Protein AF-A0A356T257-F1 (afdb_monomer_lite)

Foldseek 3Di:
DEQDPQQKFKWKKKFKDAAAFDFCQKDKWAQADQQKAFDPPWFKWKAFPVGDIFGWDWDDDGHRMIITGTPPDTDGGGIMMIIGIIMDHQPVQDWDDDPPDPDTDGDDDDGDGPDPTPDMDIDGDYDPPDDDDPPDPPPPDPPPDD

Structure (mmCIF, N/CA/C/O backbone):
data_AF-A0A356T257-F1
#
_entry.id   AF-A0A356T257-F1
#
loop_
_atom_site.group_PDB
_atom_site.id
_atom_site.type_symbol
_atom_site.label_atom_id
_atom_site.label_alt_id
_atom_site.label_comp_id
_atom_site.label_asym_id
_atom_site.label_entity_id
_atom_sit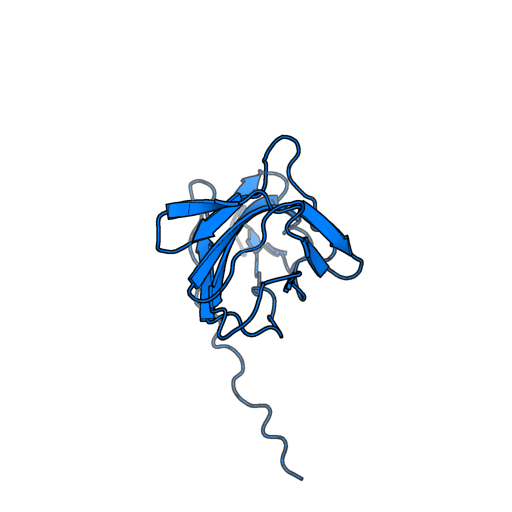e.label_seq_id
_atom_site.pdbx_PDB_ins_code
_atom_site.Cartn_x
_atom_site.Cartn_y
_atom_site.Cartn_z
_atom_site.occupancy
_atom_site.B_iso_or_equiv
_atom_site.auth_seq_id
_atom_site.auth_comp_id
_atom_site.auth_asym_id
_atom_site.auth_atom_id
_atom_site.pdbx_PDB_model_num
ATOM 1 N N . MET A 1 1 ? -0.083 4.713 8.454 1.00 54.47 1 MET A N 1
ATOM 2 C CA . MET A 1 1 ? -1.271 4.052 9.030 1.00 54.47 1 MET A CA 1
ATOM 3 C C . MET A 1 1 ? -2.165 5.078 9.690 1.00 54.47 1 MET A C 1
ATOM 5 O O . MET A 1 1 ? -1.895 5.349 10.838 1.00 54.47 1 MET A O 1
ATOM 9 N N . GLU A 1 2 ? -3.152 5.666 9.020 1.00 58.28 2 GLU A N 1
ATOM 10 C CA . GLU A 1 2 ? -4.164 6.520 9.684 1.00 58.28 2 GLU A CA 1
ATOM 11 C C . GLU A 1 2 ? -5.247 5.629 10.299 1.00 58.28 2 GLU A C 1
ATOM 13 O O . GLU A 1 2 ? -5.725 4.753 9.590 1.00 58.28 2 GLU A O 1
ATOM 18 N N . ILE A 1 3 ? -5.611 5.795 11.575 1.00 61.31 3 ILE A N 1
ATOM 19 C CA . ILE A 1 3 ? -6.720 5.030 12.177 1.00 61.31 3 ILE A CA 1
ATOM 20 C C . ILE A 1 3 ? -7.951 5.931 12.266 1.00 61.31 3 ILE A C 1
ATOM 22 O O . ILE A 1 3 ? -7.914 6.962 12.933 1.00 61.31 3 ILE A O 1
ATOM 26 N N . GLY A 1 4 ? -9.034 5.557 11.594 1.00 61.88 4 GLY A N 1
ATOM 27 C CA . GLY A 1 4 ? -10.321 6.230 11.721 1.00 61.88 4 GLY A CA 1
ATOM 28 C C . GLY A 1 4 ? -11.002 5.933 13.065 1.00 61.88 4 GLY A C 1
ATOM 29 O O . GLY A 1 4 ? -10.658 4.963 13.743 1.00 61.88 4 GLY A O 1
ATOM 30 N N . PRO A 1 5 ? -12.007 6.729 13.467 1.00 65.56 5 PRO A N 1
ATOM 31 C CA . PRO A 1 5 ? -12.803 6.468 14.674 1.00 65.56 5 PRO A CA 1
ATOM 32 C C . PRO A 1 5 ? -13.581 5.138 14.618 1.00 65.56 5 PRO A C 1
ATOM 34 O O . PRO A 1 5 ? -14.079 4.664 15.632 1.00 65.56 5 PRO A O 1
ATOM 37 N N . ASP A 1 6 ? -13.675 4.531 13.438 1.00 68.88 6 ASP A N 1
ATOM 38 C CA . ASP A 1 6 ? -14.230 3.206 13.159 1.00 68.88 6 ASP A CA 1
ATOM 39 C C . ASP A 1 6 ? -13.196 2.070 13.289 1.00 68.88 6 ASP A C 1
ATOM 41 O O . ASP A 1 6 ? -13.479 0.932 12.918 1.00 68.88 6 ASP A O 1
ATOM 45 N N . ALA A 1 7 ? -11.999 2.373 13.803 1.00 73.50 7 ALA A N 1
ATOM 46 C CA . ALA A 1 7 ? -10.856 1.467 13.872 1.00 73.50 7 ALA A CA 1
ATOM 47 C C . ALA A 1 7 ? -10.361 0.979 12.494 1.00 73.50 7 ALA A C 1
ATOM 49 O O . ALA A 1 7 ? -9.684 -0.050 12.408 1.00 73.50 7 ALA A O 1
ATOM 50 N N . MET A 1 8 ? -10.651 1.719 11.418 1.00 80.56 8 MET A N 1
ATOM 51 C CA . MET A 1 8 ? -10.102 1.451 10.092 1.00 80.56 8 MET A CA 1
ATOM 52 C C . MET A 1 8 ? -8.687 2.011 9.972 1.00 80.56 8 MET A C 1
ATOM 54 O O . MET A 1 8 ? -8.478 3.213 10.103 1.00 80.56 8 MET A O 1
ATOM 58 N N . ALA A 1 9 ? -7.714 1.158 9.675 1.00 80.38 9 ALA A N 1
ATOM 59 C CA . ALA A 1 9 ? -6.314 1.520 9.523 1.00 80.38 9 ALA A CA 1
ATOM 60 C C . ALA A 1 9 ? -5.925 1.676 8.049 1.00 80.38 9 ALA A C 1
ATOM 62 O O . ALA A 1 9 ? -5.954 0.711 7.296 1.00 80.38 9 ALA A O 1
ATOM 63 N N . ARG A 1 10 ? -5.476 2.864 7.633 1.00 84.69 10 ARG A N 1
ATOM 64 C CA . ARG A 1 10 ? -4.914 3.150 6.301 1.00 84.69 10 ARG A CA 1
ATOM 65 C C . ARG A 1 10 ? -3.397 2.993 6.293 1.00 84.69 10 ARG A C 1
ATOM 67 O O . ARG A 1 10 ? -2.673 3.954 6.563 1.00 84.69 10 ARG A O 1
ATOM 74 N N . VAL A 1 11 ? -2.899 1.805 5.987 1.00 82.56 11 VAL A N 1
ATOM 75 C CA . VAL A 1 11 ? -1.484 1.416 6.062 1.00 82.56 11 VAL A CA 1
ATOM 76 C C . VAL A 1 11 ? -0.733 1.771 4.776 1.00 82.56 11 VAL A C 1
ATOM 78 O O . VAL A 1 11 ? -1.155 1.400 3.686 1.00 82.56 11 VAL A O 1
ATOM 81 N N . THR A 1 12 ? 0.417 2.441 4.907 1.00 85.94 12 THR A N 1
ATOM 82 C CA . THR A 1 12 ? 1.399 2.576 3.820 1.00 85.94 12 THR A CA 1
ATOM 83 C C . THR A 1 12 ? 2.465 1.510 4.026 1.00 85.94 12 THR A C 1
ATOM 85 O O . THR A 1 12 ? 3.143 1.516 5.055 1.00 85.94 12 THR A O 1
ATOM 88 N N . LEU A 1 13 ? 2.614 0.606 3.062 1.00 84.69 13 LEU A N 1
ATOM 89 C CA . LEU A 1 13 ? 3.644 -0.427 3.073 1.00 84.69 13 LEU A CA 1
ATOM 90 C C . LEU A 1 13 ? 4.756 -0.047 2.101 1.00 84.69 13 LEU A C 1
ATOM 92 O O . LEU A 1 13 ? 4.467 0.302 0.957 1.00 84.69 13 LEU A O 1
ATOM 96 N N . GLN A 1 14 ? 6.012 -0.145 2.544 1.00 86.75 14 GLN A N 1
ATOM 97 C CA . GLN A 1 14 ? 7.194 -0.007 1.694 1.00 86.75 14 GLN A CA 1
ATOM 98 C C . GLN A 1 14 ? 8.116 -1.215 1.872 1.00 86.75 14 GLN A C 1
ATOM 100 O O . GLN A 1 14 ? 8.646 -1.457 2.956 1.00 86.75 14 GLN A O 1
ATOM 105 N N . ALA A 1 15 ? 8.326 -1.962 0.792 1.00 81.62 15 ALA A N 1
ATOM 106 C CA . ALA A 1 15 ? 9.206 -3.122 0.755 1.00 81.62 15 ALA A CA 1
ATOM 107 C C . ALA A 1 15 ? 10.451 -2.824 -0.086 1.00 81.62 15 ALA A C 1
ATOM 109 O O . ALA A 1 15 ? 10.337 -2.384 -1.232 1.00 81.62 15 ALA A O 1
ATOM 110 N N . SER A 1 16 ? 11.634 -3.103 0.462 1.00 84.25 16 SER A N 1
ATOM 111 C CA . SER A 1 16 ? 12.901 -3.044 -0.272 1.00 84.25 16 SER A CA 1
ATOM 112 C C . SER A 1 16 ? 13.293 -4.445 -0.733 1.00 84.25 16 SER A C 1
ATOM 114 O O . SER A 1 16 ? 13.523 -5.348 0.071 1.00 84.25 16 SER A O 1
ATOM 116 N N . VAL A 1 17 ? 13.365 -4.629 -2.049 1.00 83.38 17 VAL A N 1
ATOM 117 C CA . VAL A 1 17 ? 13.612 -5.924 -2.690 1.00 83.38 17 VAL A CA 1
ATOM 118 C C . VAL A 1 17 ? 14.974 -5.899 -3.362 1.00 83.38 17 VAL A C 1
ATOM 120 O O . VAL A 1 17 ? 15.213 -5.081 -4.254 1.00 83.38 17 VAL A O 1
ATOM 123 N N . ARG A 1 18 ? 15.861 -6.817 -2.971 1.00 84.19 18 ARG A N 1
ATOM 124 C CA . ARG A 1 18 ? 17.169 -6.991 -3.605 1.00 84.19 18 ARG A CA 1
ATOM 125 C C . ARG A 1 18 ? 17.093 -8.041 -4.712 1.00 84.19 18 ARG A C 1
ATOM 127 O O . ARG A 1 18 ? 16.812 -9.210 -4.479 1.00 84.19 18 ARG A O 1
ATOM 134 N N . ILE A 1 19 ? 17.396 -7.628 -5.938 1.00 84.81 19 ILE A N 1
ATOM 135 C CA . ILE A 1 19 ? 17.388 -8.480 -7.129 1.00 84.81 19 ILE A CA 1
ATOM 136 C C . ILE A 1 19 ? 18.827 -8.901 -7.430 1.00 84.81 19 ILE A C 1
ATOM 138 O O . ILE A 1 19 ? 19.634 -8.106 -7.915 1.00 84.81 19 ILE A O 1
ATOM 142 N N . HIS A 1 20 ? 19.168 -10.162 -7.168 1.00 80.06 20 HIS A N 1
ATOM 143 C CA . HIS A 1 20 ? 20.530 -10.671 -7.385 1.00 80.06 20 HIS A CA 1
ATOM 144 C C . HIS A 1 20 ? 20.849 -10.929 -8.869 1.00 80.06 20 HIS A C 1
ATOM 146 O O . HIS A 1 20 ? 21.992 -10.788 -9.311 1.00 80.06 20 HIS A O 1
ATOM 152 N N . GLY A 1 21 ? 19.841 -11.255 -9.677 1.00 77.62 21 GLY A N 1
ATOM 153 C CA . GLY A 1 21 ? 20.004 -11.528 -11.100 1.00 77.62 21 GLY A CA 1
ATOM 154 C C . GLY A 1 21 ? 18.667 -11.591 -11.827 1.00 77.62 21 GLY A C 1
ATOM 155 O O . GLY A 1 21 ? 17.631 -11.793 -11.208 1.00 77.62 21 GLY A O 1
ATOM 156 N N . GLY A 1 22 ? 18.705 -11.404 -13.148 1.00 83.31 22 GLY A N 1
ATOM 157 C CA . GLY A 1 22 ? 17.500 -11.414 -13.975 1.00 83.31 22 GLY A CA 1
ATOM 158 C C . GLY A 1 22 ? 16.593 -10.198 -13.769 1.00 83.31 22 GLY A C 1
ATOM 159 O O . GLY A 1 22 ? 16.999 -9.175 -13.207 1.00 83.31 22 GLY A O 1
ATOM 160 N N . TRP A 1 23 ? 15.385 -10.317 -14.308 1.00 85.25 23 TRP A N 1
ATOM 161 C CA . TRP A 1 23 ? 14.301 -9.354 -14.155 1.00 85.25 23 TRP A CA 1
ATOM 162 C C . TRP A 1 23 ? 13.401 -9.791 -13.002 1.00 85.25 23 TRP A C 1
ATOM 164 O O . TRP A 1 23 ? 13.186 -10.986 -12.813 1.00 85.25 23 TRP A O 1
ATOM 174 N N . LEU A 1 24 ? 12.854 -8.832 -12.259 1.00 86.06 24 LEU A N 1
ATOM 175 C CA . LEU A 1 24 ? 11.780 -9.107 -11.312 1.00 86.06 24 LEU A CA 1
ATOM 176 C C . LEU A 1 24 ? 10.463 -9.223 -12.089 1.00 86.06 24 LEU A C 1
ATOM 178 O O . LEU A 1 24 ? 9.831 -8.217 -12.413 1.00 86.06 24 LEU A O 1
ATOM 182 N N . GLU A 1 25 ? 10.093 -10.449 -12.452 1.00 77.19 25 GLU A N 1
ATOM 183 C CA . GLU A 1 25 ? 8.867 -10.715 -13.220 1.00 77.19 25 GLU A CA 1
ATOM 184 C C . GLU A 1 25 ? 7.607 -10.477 -12.379 1.00 77.19 25 GLU A C 1
ATOM 186 O O . GLU A 1 25 ? 6.631 -9.915 -12.872 1.00 77.19 25 GLU A O 1
ATOM 191 N N . GLY A 1 26 ? 7.677 -10.806 -11.090 1.00 81.31 26 GLY A N 1
ATOM 192 C CA . GLY A 1 26 ? 6.646 -10.520 -10.106 1.00 81.31 26 GLY A CA 1
ATOM 193 C C . GLY A 1 26 ? 7.112 -10.875 -8.697 1.00 81.31 26 GLY A C 1
ATOM 194 O O . GLY A 1 26 ? 8.161 -11.495 -8.511 1.00 81.31 26 GLY A O 1
ATOM 195 N N . LEU A 1 27 ? 6.335 -10.455 -7.708 1.00 85.88 27 LEU A N 1
ATOM 196 C CA . LEU A 1 27 ? 6.552 -10.723 -6.289 1.00 85.88 27 LEU A CA 1
ATOM 197 C C . LEU A 1 27 ? 5.197 -10.964 -5.634 1.00 85.88 27 LEU A C 1
ATOM 199 O O . LEU A 1 27 ? 4.262 -10.206 -5.871 1.00 85.88 27 LEU A O 1
ATOM 203 N N . GLU A 1 28 ? 5.105 -11.965 -4.770 1.00 86.31 28 GLU A N 1
ATOM 204 C CA . GLU A 1 28 ? 3.957 -12.119 -3.884 1.00 86.31 28 GLU A CA 1
ATOM 205 C C . GLU A 1 28 ? 4.345 -11.667 -2.475 1.00 86.31 28 GLU A C 1
ATOM 207 O O . GLU A 1 28 ? 5.362 -12.096 -1.926 1.00 86.31 28 GLU A O 1
ATOM 212 N N . LEU A 1 29 ? 3.530 -10.790 -1.895 1.00 83.06 29 LEU A N 1
ATOM 213 C CA . LEU A 1 29 ? 3.553 -10.502 -0.469 1.00 83.06 29 LEU A CA 1
ATOM 214 C C . LEU A 1 29 ? 2.454 -11.325 0.190 1.00 83.06 29 LEU A C 1
ATOM 216 O O . LEU A 1 29 ? 1.279 -11.161 -0.133 1.00 83.06 29 LEU A O 1
ATOM 220 N N . ALA A 1 30 ? 2.844 -12.203 1.105 1.00 82.75 30 ALA A N 1
ATOM 221 C CA . ALA A 1 30 ? 1.928 -13.025 1.880 1.00 82.75 30 ALA A CA 1
ATOM 222 C C . ALA A 1 30 ? 1.896 -12.595 3.349 1.00 82.75 30 ALA A C 1
ATOM 224 O O . ALA A 1 30 ? 2.781 -11.878 3.820 1.00 82.75 30 ALA A O 1
ATOM 225 N N . GLY A 1 31 ? 0.861 -13.054 4.053 1.00 76.31 31 GLY A N 1
ATOM 226 C CA . GLY A 1 31 ? 0.678 -12.823 5.482 1.00 76.31 31 GLY A CA 1
ATOM 227 C C . GLY A 1 31 ? 0.047 -11.479 5.824 1.00 76.31 31 GLY A C 1
ATOM 228 O O . GLY A 1 31 ? -0.049 -11.177 7.008 1.00 76.31 31 GLY A O 1
ATOM 229 N N . LEU A 1 32 ? -0.354 -10.675 4.827 1.00 83.00 32 LEU A N 1
ATOM 230 C CA . LEU A 1 32 ? -1.099 -9.442 5.064 1.00 83.00 32 LEU A CA 1
ATOM 231 C C . LEU A 1 32 ? -2.485 -9.754 5.640 1.00 83.00 32 LEU A C 1
ATOM 233 O O . LEU A 1 32 ? -2.886 -10.900 5.829 1.00 83.00 32 LEU A O 1
ATOM 237 N N . ASP A 1 33 ? -3.220 -8.698 5.926 1.00 84.44 33 ASP A N 1
ATOM 238 C CA . ASP A 1 33 ? -4.521 -8.766 6.560 1.00 84.44 33 ASP A CA 1
ATOM 239 C C . ASP A 1 33 ? -5.578 -9.397 5.637 1.00 84.44 33 ASP A C 1
ATOM 241 O O . ASP A 1 33 ? -5.701 -9.018 4.476 1.00 84.44 33 ASP A O 1
ATOM 245 N N . GLU A 1 34 ? -6.347 -10.382 6.112 1.00 86.25 34 GLU A N 1
ATOM 246 C CA . GLU A 1 34 ? -7.336 -11.064 5.252 1.00 86.25 34 GLU A CA 1
ATOM 247 C C . GLU A 1 34 ? -8.430 -10.122 4.738 1.00 86.25 34 GLU A C 1
ATOM 249 O O . GLU A 1 34 ? -8.959 -10.315 3.646 1.00 86.25 34 GLU A O 1
ATOM 254 N N . ASP A 1 35 ? -8.737 -9.090 5.519 1.00 87.56 35 ASP A N 1
ATOM 255 C CA . ASP A 1 35 ? -9.706 -8.044 5.218 1.00 87.56 35 ASP A CA 1
ATOM 256 C C . ASP A 1 35 ? -9.086 -6.835 4.500 1.00 87.56 35 ASP A C 1
ATOM 258 O O . ASP A 1 35 ? -9.729 -5.789 4.390 1.00 87.56 35 ASP A O 1
ATOM 262 N N . LEU A 1 36 ? -7.840 -6.948 4.023 1.00 89.81 36 LEU A N 1
ATOM 263 C CA . LEU A 1 36 ? -7.166 -5.838 3.364 1.00 89.81 36 LEU A CA 1
ATOM 264 C C . LEU A 1 36 ? -7.909 -5.401 2.093 1.00 89.81 36 LEU A C 1
ATOM 266 O O . LEU A 1 36 ? -8.313 -6.216 1.260 1.00 89.81 36 LEU A O 1
ATOM 270 N N . ALA A 1 37 ? -8.012 -4.090 1.902 1.00 92.06 37 ALA A N 1
ATOM 271 C CA . ALA A 1 37 ? -8.566 -3.469 0.706 1.00 92.06 37 ALA A CA 1
ATOM 272 C C . ALA A 1 37 ? -7.608 -2.402 0.164 1.00 92.06 37 ALA A C 1
ATOM 274 O O . ALA A 1 37 ? -7.049 -1.614 0.921 1.00 92.06 37 ALA A O 1
ATOM 275 N N . LEU A 1 38 ? -7.402 -2.349 -1.154 1.00 92.81 38 LEU A N 1
ATOM 276 C CA . LEU A 1 38 ? -6.587 -1.290 -1.760 1.00 92.81 38 LEU A CA 1
ATOM 277 C C . LEU A 1 38 ? -7.340 0.043 -1.719 1.00 92.81 38 LEU A C 1
ATOM 279 O O . LEU A 1 38 ? -8.533 0.091 -2.009 1.00 92.81 38 LEU A O 1
ATOM 283 N N . VAL A 1 39 ? -6.632 1.130 -1.404 1.00 90.50 39 VAL A N 1
ATOM 284 C CA . VAL A 1 39 ? -7.239 2.467 -1.380 1.00 90.50 39 VAL A CA 1
ATOM 285 C C . VAL A 1 39 ? -7.474 2.956 -2.807 1.00 90.50 39 VAL A C 1
ATOM 287 O O . VAL A 1 39 ? -6.529 3.109 -3.585 1.00 90.50 39 VAL A O 1
ATOM 290 N N . GLU A 1 40 ? -8.730 3.243 -3.148 1.00 89.56 40 GLU A N 1
ATOM 291 C CA . GLU A 1 40 ? -9.087 3.768 -4.466 1.00 89.56 40 GLU A CA 1
ATOM 292 C C . GLU A 1 40 ? -8.384 5.103 -4.762 1.00 89.56 40 GLU A C 1
ATOM 294 O O . GLU A 1 40 ? -8.233 5.971 -3.902 1.00 89.56 40 GLU A O 1
ATOM 299 N N . GLY A 1 41 ? -7.930 5.269 -6.007 1.00 91.00 41 GLY A N 1
ATOM 300 C CA . GLY A 1 41 ? -7.241 6.481 -6.461 1.00 91.00 41 GLY A CA 1
ATOM 301 C C . GLY A 1 41 ? -5.785 6.624 -6.000 1.00 91.00 41 GLY A C 1
ATOM 302 O O . GLY A 1 41 ? -5.115 7.562 -6.430 1.00 91.00 41 GLY A O 1
ATOM 303 N N . VAL A 1 42 ? -5.263 5.705 -5.178 1.00 92.00 42 VAL A N 1
ATOM 304 C CA . VAL A 1 42 ? -3.851 5.692 -4.774 1.00 92.00 42 VAL A CA 1
ATOM 305 C C . VAL A 1 42 ? -3.093 4.651 -5.591 1.00 92.00 42 VAL A C 1
ATOM 307 O O . VAL A 1 42 ? -3.224 3.448 -5.374 1.00 92.00 42 VAL A O 1
ATOM 310 N N . GLU A 1 43 ? -2.278 5.113 -6.540 1.00 94.12 43 GLU A N 1
ATOM 311 C CA . GLU A 1 43 ? -1.472 4.208 -7.360 1.00 94.12 43 GLU A CA 1
ATOM 312 C C . GLU A 1 43 ? -0.292 3.6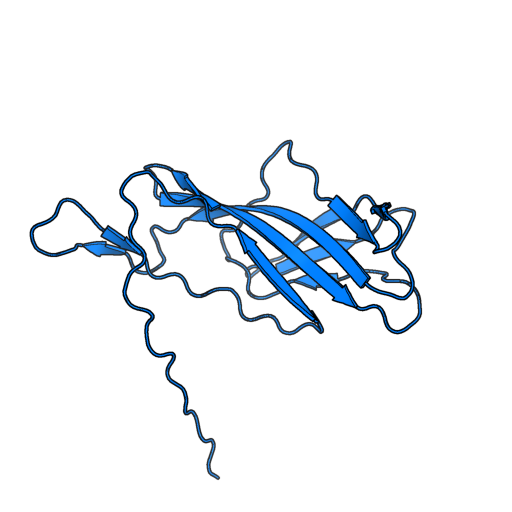22 -6.563 1.00 94.12 43 GLU A C 1
ATOM 314 O O . GLU A 1 43 ? 0.406 4.354 -5.849 1.00 94.12 43 GLU A O 1
ATOM 319 N N . PRO A 1 44 ? -0.018 2.314 -6.701 1.00 94.94 44 PRO A N 1
ATOM 320 C CA . PRO A 1 44 ? 1.206 1.724 -6.183 1.00 94.94 44 PRO A CA 1
ATOM 321 C C . PRO A 1 44 ? 2.407 2.232 -6.992 1.00 94.94 44 PRO A C 1
ATOM 323 O O . PRO A 1 44 ? 2.300 2.581 -8.171 1.00 94.94 44 PRO A O 1
ATOM 326 N N . TRP A 1 45 ? 3.583 2.245 -6.379 1.00 94.56 45 TRP A N 1
ATOM 327 C CA . TRP A 1 45 ? 4.789 2.788 -6.993 1.00 94.56 45 TRP A CA 1
ATOM 328 C C . TRP A 1 45 ? 5.995 1.899 -6.736 1.00 94.56 45 TRP A C 1
ATOM 330 O O . TRP A 1 45 ? 6.032 1.116 -5.790 1.00 94.56 45 TRP A O 1
ATOM 340 N N . ALA A 1 46 ? 7.005 2.030 -7.591 1.00 93.44 46 ALA A N 1
ATOM 341 C CA . ALA A 1 46 ? 8.307 1.439 -7.341 1.00 93.44 46 ALA A CA 1
ATOM 342 C C . ALA A 1 46 ? 9.432 2.307 -7.910 1.00 93.44 46 ALA A C 1
ATOM 344 O O . ALA A 1 46 ? 9.258 2.982 -8.930 1.00 93.44 46 ALA A O 1
ATOM 345 N N . MET A 1 47 ? 10.584 2.295 -7.245 1.00 95.31 47 MET A N 1
ATOM 346 C CA . MET A 1 47 ? 11.759 3.072 -7.626 1.00 95.31 47 MET A CA 1
ATOM 347 C C . MET A 1 47 ? 13.037 2.300 -7.302 1.00 95.31 47 MET A C 1
ATOM 349 O O . MET A 1 47 ? 13.147 1.731 -6.219 1.00 95.31 47 MET A O 1
ATOM 353 N N . ASP A 1 48 ? 13.984 2.256 -8.238 1.00 93.06 48 ASP A N 1
ATOM 354 C CA . ASP A 1 48 ? 15.307 1.679 -7.974 1.00 93.06 48 ASP A CA 1
ATOM 355 C C . ASP A 1 48 ? 16.278 2.703 -7.370 1.00 93.06 48 ASP A C 1
ATOM 357 O O . ASP A 1 48 ? 16.011 3.905 -7.340 1.00 93.06 48 ASP A O 1
ATOM 361 N N . GLU A 1 49 ? 17.428 2.223 -6.896 1.00 90.50 49 GLU A N 1
ATOM 362 C CA . GLU A 1 49 ? 18.499 3.055 -6.322 1.00 90.50 49 GLU A CA 1
ATOM 363 C C . GLU A 1 49 ? 19.041 4.117 -7.298 1.00 90.50 49 GLU A C 1
ATOM 365 O O . GLU A 1 49 ? 19.600 5.125 -6.871 1.00 90.50 49 GLU A O 1
ATOM 370 N N . GLY A 1 50 ? 18.858 3.919 -8.609 1.00 93.00 50 GLY A N 1
ATOM 371 C CA . GLY A 1 50 ? 19.209 4.888 -9.649 1.00 93.00 50 GLY A CA 1
ATOM 372 C C . GLY A 1 50 ? 18.140 5.960 -9.888 1.00 93.00 50 GLY A C 1
ATOM 373 O O . GLY A 1 50 ? 18.330 6.829 -10.739 1.00 93.00 50 GLY A O 1
ATOM 374 N N . GLY A 1 51 ? 17.015 5.904 -9.170 1.00 94.81 51 GLY A N 1
ATOM 375 C CA . GLY A 1 51 ? 15.887 6.823 -9.304 1.00 94.81 51 GLY A CA 1
ATOM 376 C C . GLY A 1 51 ? 14.940 6.495 -10.461 1.00 94.81 51 GLY A C 1
ATOM 377 O O . GLY A 1 51 ? 14.024 7.275 -10.742 1.00 94.81 51 GLY A O 1
ATOM 378 N N . ALA A 1 52 ? 15.116 5.362 -11.149 1.00 94.81 52 ALA A N 1
ATOM 379 C CA . ALA A 1 52 ? 14.197 4.976 -12.208 1.00 94.81 52 ALA A CA 1
ATOM 380 C C . ALA A 1 52 ? 12.867 4.524 -11.597 1.00 94.81 52 ALA A C 1
ATOM 382 O O . ALA A 1 52 ? 12.832 3.705 -10.680 1.00 94.81 52 ALA A O 1
ATOM 383 N N . ARG A 1 53 ? 11.762 5.047 -12.131 1.00 95.88 53 ARG A N 1
ATOM 384 C CA . ARG A 1 53 ? 10.408 4.749 -11.652 1.00 95.88 53 ARG A CA 1
ATOM 385 C C . ARG A 1 53 ? 9.773 3.606 -12.436 1.00 95.88 53 ARG A C 1
ATOM 387 O O . ARG A 1 53 ? 9.984 3.470 -13.644 1.00 95.88 53 ARG A O 1
ATOM 394 N N . TYR A 1 54 ? 8.948 2.834 -11.744 1.00 94.31 54 TYR A N 1
ATOM 395 C CA . TYR A 1 54 ? 8.179 1.716 -12.276 1.00 94.31 54 TYR A CA 1
ATOM 396 C C . TYR A 1 54 ? 6.717 1.842 -11.834 1.00 94.31 54 TYR A C 1
ATOM 398 O O . TYR A 1 54 ? 6.420 2.452 -10.806 1.00 94.31 54 TYR A O 1
ATOM 406 N N . ARG A 1 55 ? 5.807 1.268 -12.625 1.00 94.44 55 ARG A N 1
ATOM 407 C CA . ARG A 1 55 ? 4.364 1.244 -12.348 1.00 94.44 55 ARG A CA 1
ATOM 408 C C . ARG A 1 55 ? 3.932 -0.190 -12.051 1.00 94.44 55 ARG A C 1
ATOM 410 O O . ARG A 1 55 ? 3.579 -0.906 -12.990 1.00 94.44 55 ARG A O 1
ATOM 417 N N . PRO A 1 56 ? 4.038 -0.641 -10.792 1.00 94.94 56 PRO A N 1
ATOM 418 C CA . PRO A 1 56 ? 3.566 -1.963 -10.424 1.00 94.94 56 PRO A CA 1
ATOM 419 C C . PRO A 1 56 ? 2.042 -2.055 -10.567 1.00 94.94 56 PRO A C 1
ATOM 421 O O . PRO A 1 56 ? 1.322 -1.060 -10.493 1.00 94.94 56 PRO A O 1
ATOM 424 N N . ARG A 1 57 ? 1.546 -3.272 -10.755 1.00 95.12 57 ARG A N 1
ATOM 425 C CA . ARG A 1 57 ? 0.134 -3.624 -10.659 1.00 95.12 57 ARG A CA 1
ATOM 426 C C . ARG A 1 57 ? -0.039 -4.544 -9.465 1.00 95.12 57 ARG A C 1
ATOM 428 O O . ARG A 1 57 ? 0.694 -5.518 -9.343 1.00 95.12 57 ARG A O 1
ATOM 435 N N . LEU A 1 58 ? -1.022 -4.237 -8.627 1.00 95.19 58 LEU A N 1
ATOM 436 C CA . LEU A 1 58 ? -1.393 -5.077 -7.497 1.00 95.19 58 LEU A CA 1
ATOM 437 C C . LEU A 1 58 ? -2.628 -5.897 -7.840 1.00 95.19 58 LEU A C 1
ATOM 439 O O . LEU A 1 58 ? -3.588 -5.370 -8.402 1.00 95.19 58 LEU A O 1
ATOM 443 N N . THR A 1 59 ? -2.605 -7.170 -7.467 1.00 94.94 59 THR A N 1
ATOM 444 C CA . THR A 1 59 ? -3.772 -8.050 -7.507 1.00 94.94 59 THR A CA 1
ATOM 445 C C . THR A 1 59 ? -3.949 -8.682 -6.136 1.00 94.94 59 THR A C 1
ATOM 447 O O . THR A 1 59 ? -3.045 -9.364 -5.650 1.00 94.94 59 THR A O 1
ATOM 450 N N . LEU A 1 60 ? -5.113 -8.466 -5.523 1.00 93.69 60 LEU A N 1
ATOM 451 C CA . LEU A 1 60 ? -5.468 -9.117 -4.266 1.00 93.69 60 LEU A CA 1
ATOM 452 C C . LEU A 1 60 ? -5.738 -10.603 -4.496 1.00 93.69 60 LEU A C 1
ATOM 454 O O . LEU A 1 60 ? -6.322 -10.999 -5.508 1.00 93.69 60 LEU A O 1
ATOM 458 N N . ARG A 1 61 ? -5.288 -11.420 -3.552 1.00 91.44 61 ARG A N 1
ATOM 459 C CA . ARG A 1 61 ? -5.466 -12.868 -3.506 1.00 91.44 61 ARG A CA 1
ATOM 460 C C . ARG A 1 61 ? -5.994 -13.243 -2.122 1.00 91.44 61 ARG A C 1
ATOM 462 O O . ARG A 1 61 ? -5.747 -12.535 -1.148 1.00 91.44 61 ARG A O 1
ATOM 469 N N . ASP A 1 62 ? -6.695 -14.369 -2.045 1.00 88.00 62 ASP A N 1
ATOM 470 C CA . ASP A 1 62 ? -7.308 -14.844 -0.800 1.00 88.00 62 ASP A CA 1
ATOM 471 C C . ASP A 1 62 ? -6.282 -15.001 0.331 1.00 88.00 62 ASP A C 1
ATOM 473 O O . ASP A 1 62 ? -5.124 -15.331 0.076 1.00 88.00 62 ASP A O 1
ATOM 477 N N . GLY A 1 63 ? -6.704 -14.831 1.586 1.00 84.88 63 GLY A N 1
ATOM 478 C CA . GLY A 1 63 ? -5.838 -15.035 2.755 1.00 84.88 63 GLY A CA 1
ATOM 479 C C . GLY A 1 63 ? -4.720 -13.996 2.880 1.00 84.88 63 GLY A C 1
ATOM 480 O O . GLY A 1 63 ? -3.580 -14.360 3.168 1.00 84.88 63 GLY A O 1
ATOM 481 N N . GLY A 1 64 ? -5.019 -12.727 2.577 1.00 85.81 64 GLY A N 1
ATOM 482 C CA . GLY A 1 64 ? -4.084 -11.623 2.801 1.00 85.81 64 GLY A CA 1
ATOM 483 C C . GLY A 1 64 ? -2.836 -11.686 1.920 1.00 85.81 64 GLY A C 1
ATOM 484 O O . GLY A 1 64 ? -1.721 -11.399 2.362 1.00 85.81 64 GLY A O 1
ATOM 485 N N . ARG A 1 65 ? -2.997 -12.115 0.665 1.00 87.81 65 ARG A N 1
ATOM 486 C CA . ARG A 1 65 ? -1.902 -12.173 -0.307 1.00 87.81 65 ARG A CA 1
ATOM 487 C C . ARG A 1 65 ? -2.057 -11.070 -1.350 1.00 87.81 65 ARG A C 1
ATOM 489 O O . ARG A 1 65 ? -3.151 -10.801 -1.841 1.00 87.81 65 ARG A O 1
ATOM 496 N N . VAL A 1 66 ? -0.949 -10.436 -1.716 1.00 90.56 66 VAL A N 1
ATOM 497 C CA . VAL A 1 66 ? -0.892 -9.396 -2.748 1.00 90.56 66 VAL A CA 1
ATOM 498 C C . VAL A 1 66 ? 0.151 -9.792 -3.779 1.00 90.56 66 VAL A C 1
ATOM 500 O O . VAL A 1 66 ? 1.344 -9.831 -3.487 1.00 90.56 66 VAL A O 1
ATOM 503 N N . GLN A 1 67 ? -0.308 -10.053 -5.000 1.00 91.94 67 GLN A N 1
ATOM 504 C CA . GLN A 1 67 ? 0.562 -10.247 -6.153 1.00 91.94 67 GLN A CA 1
ATOM 505 C C . GLN A 1 67 ? 0.946 -8.884 -6.731 1.00 91.94 67 GLN A C 1
ATOM 507 O O . GLN A 1 67 ? 0.078 -8.045 -6.983 1.00 91.94 67 GLN A O 1
ATOM 512 N N . ILE A 1 68 ? 2.239 -8.687 -6.964 1.00 92.31 68 ILE A N 1
ATOM 513 C CA . ILE A 1 68 ? 2.836 -7.479 -7.524 1.00 92.31 68 ILE A CA 1
ATOM 514 C C . ILE A 1 68 ? 3.488 -7.837 -8.852 1.00 92.31 68 ILE A C 1
ATOM 516 O O . ILE A 1 68 ? 4.470 -8.576 -8.890 1.00 92.31 68 ILE A O 1
ATOM 520 N N . ASP A 1 69 ? 2.975 -7.259 -9.931 1.00 92.88 69 ASP A N 1
ATOM 521 C CA . ASP A 1 69 ? 3.491 -7.459 -11.283 1.00 92.88 69 ASP A CA 1
ATOM 522 C C . ASP A 1 69 ? 3.978 -6.133 -11.875 1.00 92.88 69 ASP A C 1
ATOM 524 O O . ASP A 1 69 ? 3.505 -5.059 -11.503 1.00 92.88 69 ASP A O 1
ATOM 528 N N . PHE A 1 70 ? 4.891 -6.183 -12.844 1.00 92.31 70 PHE A N 1
ATOM 529 C CA . PHE A 1 70 ? 5.445 -4.991 -13.497 1.00 92.31 70 PHE A CA 1
ATOM 530 C C . PHE A 1 70 ? 5.098 -4.962 -14.991 1.00 92.31 70 PHE A C 1
ATOM 532 O O . PHE A 1 70 ? 5.924 -5.333 -15.830 1.00 92.31 70 PHE A O 1
ATOM 539 N N . PRO A 1 71 ? 3.880 -4.529 -15.372 1.00 88.31 71 PRO A N 1
ATOM 540 C CA . PRO A 1 71 ? 3.493 -4.483 -16.775 1.00 88.31 71 PRO A CA 1
ATOM 541 C C . PRO A 1 71 ? 4.393 -3.514 -17.558 1.00 88.31 71 PRO A C 1
ATOM 543 O O . PRO A 1 71 ? 4.471 -2.320 -17.272 1.00 88.31 71 PRO A O 1
ATOM 546 N N . GLY A 1 72 ? 5.069 -4.033 -18.582 1.00 87.56 72 GLY A N 1
ATOM 547 C CA . GLY A 1 72 ? 5.904 -3.260 -19.501 1.00 87.56 72 GLY A CA 1
ATOM 548 C C . GLY A 1 72 ? 7.386 -3.257 -19.135 1.00 87.56 72 GLY A C 1
ATOM 549 O O . GLY A 1 72 ? 8.190 -3.809 -19.883 1.00 87.56 72 GLY A O 1
ATOM 550 N N . ARG A 1 73 ? 7.763 -2.631 -18.012 1.00 90.56 73 ARG A N 1
ATOM 551 C CA . ARG A 1 73 ? 9.167 -2.550 -17.570 1.00 90.56 73 ARG A CA 1
ATOM 552 C C . ARG A 1 73 ? 9.313 -3.096 -16.157 1.00 90.56 73 ARG A C 1
ATOM 554 O O . ARG A 1 73 ? 8.831 -2.477 -15.214 1.00 90.56 73 ARG A O 1
ATOM 561 N N . SER A 1 74 ? 10.061 -4.184 -16.029 1.00 90.25 74 SER A N 1
ATOM 562 C CA . SER A 1 74 ? 10.444 -4.756 -14.740 1.00 90.25 74 SER A CA 1
ATOM 563 C C . SER A 1 74 ? 11.756 -4.167 -14.219 1.00 90.25 74 SER A C 1
ATOM 565 O O . SER A 1 74 ? 12.658 -3.873 -15.014 1.00 90.25 74 SER A O 1
ATOM 567 N N . PRO A 1 75 ? 11.911 -4.035 -12.893 1.00 89.81 75 PRO A N 1
ATOM 568 C CA . PRO A 1 75 ? 13.210 -3.831 -12.271 1.00 89.81 75 PRO A CA 1
ATOM 569 C C . PRO A 1 75 ? 14.170 -4.980 -12.610 1.00 89.81 75 PRO A C 1
ATOM 571 O O . PRO A 1 75 ? 13.763 -6.134 -12.770 1.00 89.81 75 PRO A O 1
ATOM 574 N N . ARG A 1 76 ? 15.463 -4.674 -12.716 1.00 89.19 76 ARG A N 1
ATOM 575 C CA . ARG A 1 76 ? 16.527 -5.644 -13.006 1.00 89.19 76 ARG A CA 1
ATOM 576 C C . ARG A 1 76 ? 17.734 -5.307 -12.159 1.00 89.19 76 ARG A C 1
ATOM 578 O O . ARG A 1 76 ? 18.207 -4.191 -12.289 1.00 89.19 76 ARG A O 1
ATOM 585 N N . ARG A 1 77 ? 18.273 -6.299 -11.442 1.00 84.81 77 ARG A N 1
ATOM 586 C CA . ARG A 1 77 ? 19.523 -6.259 -10.654 1.00 84.81 77 ARG A CA 1
ATOM 587 C C . ARG A 1 77 ? 19.695 -5.025 -9.740 1.00 84.81 77 ARG A C 1
ATOM 589 O O . ARG A 1 77 ? 19.808 -3.905 -10.211 1.00 84.81 77 ARG A O 1
ATOM 596 N N . GLY A 1 78 ? 19.902 -5.254 -8.448 1.00 88.19 78 GLY A N 1
ATOM 597 C CA . GLY A 1 78 ? 20.057 -4.190 -7.444 1.00 88.19 78 GLY A CA 1
ATOM 598 C C . GLY A 1 78 ? 18.811 -4.058 -6.577 1.00 88.19 78 GLY A C 1
ATOM 599 O O . GLY A 1 78 ? 17.987 -4.974 -6.564 1.00 88.19 78 GLY A O 1
ATOM 600 N N . THR A 1 79 ? 18.680 -2.957 -5.840 1.00 88.81 79 THR A N 1
ATOM 601 C CA . THR A 1 79 ? 17.543 -2.767 -4.929 1.00 88.81 79 THR A CA 1
ATOM 602 C C . THR A 1 79 ? 16.439 -1.941 -5.584 1.00 88.81 79 THR A C 1
ATOM 604 O O . THR A 1 79 ? 16.697 -0.904 -6.199 1.00 88.81 79 THR A O 1
ATOM 607 N N . VAL A 1 80 ? 15.194 -2.389 -5.428 1.00 89.50 80 VAL A N 1
ATOM 608 C CA . VAL A 1 80 ? 13.991 -1.620 -5.759 1.00 89.50 80 VAL A CA 1
ATOM 609 C C . VAL A 1 80 ? 13.128 -1.470 -4.511 1.00 89.50 80 VAL A C 1
ATOM 611 O O . VAL A 1 80 ? 12.859 -2.449 -3.819 1.00 89.50 80 VAL A O 1
ATOM 614 N N . THR A 1 81 ? 12.687 -0.249 -4.222 1.00 91.00 81 THR A N 1
ATOM 615 C CA . THR A 1 81 ? 11.668 0.010 -3.202 1.00 91.00 81 THR A CA 1
ATOM 616 C C . THR A 1 81 ? 10.305 0.025 -3.872 1.00 91.00 81 THR A C 1
ATOM 618 O O . THR A 1 81 ? 10.104 0.755 -4.841 1.00 91.00 81 THR A O 1
ATOM 621 N N . ILE A 1 82 ? 9.379 -0.780 -3.362 1.00 90.44 82 ILE A N 1
ATOM 622 C CA . ILE A 1 82 ? 7.998 -0.902 -3.831 1.00 90.44 82 ILE A CA 1
ATOM 623 C C . ILE A 1 82 ? 7.088 -0.400 -2.716 1.00 90.44 82 ILE A C 1
ATOM 625 O O . ILE A 1 82 ? 7.245 -0.822 -1.571 1.00 90.44 82 ILE A O 1
ATOM 629 N N . GLY A 1 83 ? 6.138 0.477 -3.033 1.00 90.75 83 GLY A N 1
ATOM 630 C CA . GLY A 1 83 ? 5.211 1.030 -2.055 1.00 90.75 83 GLY A CA 1
ATOM 631 C C . GLY A 1 83 ? 3.760 1.027 -2.517 1.00 90.75 83 GLY A C 1
ATOM 632 O O . GLY A 1 83 ? 3.468 1.242 -3.694 1.00 90.75 83 GLY A O 1
ATOM 633 N N . PHE A 1 84 ? 2.843 0.798 -1.580 1.00 92.19 84 PHE A N 1
ATOM 634 C CA . PHE A 1 84 ? 1.401 0.912 -1.806 1.00 92.19 84 PHE A CA 1
ATOM 635 C C . PHE A 1 84 ? 0.644 1.200 -0.512 1.00 92.19 84 PHE A C 1
ATOM 637 O O . PHE A 1 84 ? 1.205 1.124 0.583 1.00 92.19 84 PHE A O 1
ATOM 644 N N . VAL A 1 85 ? -0.635 1.553 -0.650 1.00 91.19 85 VAL A N 1
ATOM 645 C CA . VAL A 1 85 ? -1.512 1.873 0.476 1.00 91.19 85 VAL A CA 1
ATOM 646 C C . VAL A 1 85 ? -2.724 0.952 0.466 1.00 91.19 85 VAL A C 1
ATOM 648 O O . VAL A 1 85 ? -3.369 0.781 -0.570 1.00 91.19 85 VAL A O 1
ATOM 651 N N . TYR A 1 86 ? -3.040 0.386 1.625 1.00 89.50 86 TYR A N 1
ATOM 652 C CA . TYR A 1 86 ? -4.236 -0.422 1.837 1.00 89.50 86 TYR A CA 1
ATOM 653 C C . TYR A 1 86 ? -4.960 -0.010 3.122 1.00 89.50 86 TYR A C 1
ATOM 655 O O . TYR A 1 86 ? -4.435 0.756 3.932 1.00 89.50 86 TYR A O 1
ATOM 663 N N . GLN A 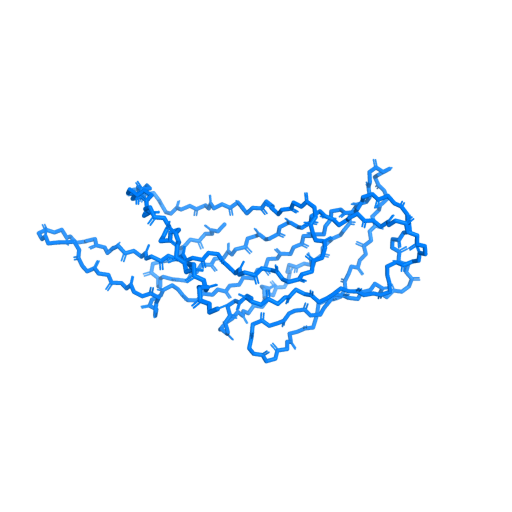1 87 ? -6.182 -0.497 3.281 1.00 89.44 87 GLN A N 1
ATOM 664 C CA . GLN A 1 87 ? -7.024 -0.346 4.457 1.00 89.44 87 GLN A CA 1
ATOM 665 C C . GLN A 1 87 ? -7.324 -1.712 5.076 1.00 89.44 87 GLN A C 1
ATOM 667 O O . GLN A 1 87 ? -7.465 -2.686 4.344 1.00 89.44 87 GLN A O 1
ATOM 672 N N . THR A 1 88 ? -7.398 -1.782 6.404 1.00 86.50 88 THR A N 1
ATOM 673 C CA . THR A 1 88 ? -7.763 -2.985 7.176 1.00 86.50 88 THR A CA 1
ATOM 674 C C . THR A 1 88 ? -8.461 -2.581 8.476 1.00 86.50 88 THR A C 1
ATOM 676 O O . THR A 1 88 ? -8.171 -1.522 9.038 1.00 86.50 88 THR A O 1
ATOM 679 N N . SER A 1 89 ? -9.381 -3.408 8.968 1.00 84.69 89 SER A N 1
ATOM 680 C CA . SER A 1 89 ? -10.051 -3.216 10.250 1.00 84.69 89 SER A CA 1
ATOM 681 C C . SER A 1 89 ? -9.186 -3.725 11.401 1.00 84.69 89 SER A C 1
ATOM 683 O O . SER A 1 89 ? -8.780 -4.890 11.466 1.00 84.69 89 SER A O 1
ATOM 685 N N . LEU A 1 90 ? -8.956 -2.854 12.381 1.00 77.88 90 LEU A N 1
ATOM 686 C CA . LEU A 1 90 ? -8.319 -3.231 13.639 1.00 77.88 90 LEU A CA 1
ATOM 687 C C . LEU A 1 90 ? -9.313 -3.753 14.682 1.00 77.88 90 LEU A C 1
ATOM 689 O O . LEU A 1 90 ? -8.901 -4.384 15.654 1.00 77.88 90 LEU A O 1
ATOM 693 N N . ALA A 1 91 ? -10.615 -3.514 14.489 1.00 70.69 91 ALA A N 1
ATOM 694 C CA . ALA A 1 91 ? -11.655 -3.824 15.473 1.00 70.69 91 ALA A CA 1
ATOM 695 C C . ALA A 1 91 ? -11.728 -5.318 15.833 1.00 70.69 91 ALA A C 1
ATOM 697 O O . ALA A 1 91 ? -12.170 -5.681 16.919 1.00 70.69 91 ALA A O 1
ATOM 698 N N . HIS A 1 92 ? -11.289 -6.197 14.931 1.00 66.81 92 HIS A N 1
ATOM 699 C CA . HIS A 1 92 ? -11.379 -7.648 15.105 1.00 66.81 92 HIS A CA 1
ATOM 700 C C . HIS A 1 92 ? -10.103 -8.284 15.680 1.00 66.81 92 HIS A C 1
ATOM 702 O O . HIS A 1 92 ? -10.063 -9.496 15.870 1.00 66.81 92 HIS A O 1
ATOM 708 N N . ARG A 1 93 ? -9.057 -7.494 15.964 1.00 64.94 93 ARG A N 1
ATOM 709 C CA . ARG A 1 93 ? -7.688 -7.997 16.209 1.00 64.94 93 ARG A CA 1
ATOM 710 C C . ARG A 1 93 ? -7.295 -8.135 17.679 1.00 64.94 93 ARG A C 1
ATOM 712 O O . ARG A 1 93 ? -6.123 -8.281 17.998 1.00 64.94 93 ARG A O 1
ATOM 719 N N . GLY A 1 94 ? -8.282 -8.124 18.569 1.00 57.62 94 GLY A N 1
ATOM 720 C CA . GLY A 1 94 ? -8.059 -8.057 20.010 1.00 57.62 94 GLY A CA 1
ATOM 721 C C . GLY A 1 94 ? -8.126 -6.610 20.466 1.00 57.62 94 GLY A C 1
ATOM 722 O O . GLY A 1 94 ? -7.109 -5.937 20.627 1.00 57.62 94 GLY A O 1
ATOM 723 N N . THR A 1 95 ? -9.360 -6.136 20.620 1.00 61.75 95 THR A N 1
ATOM 724 C CA . THR A 1 95 ? -9.673 -4.891 21.312 1.00 61.75 95 THR A CA 1
ATOM 725 C C . THR A 1 95 ? -9.951 -5.223 22.769 1.00 61.75 95 THR A C 1
ATOM 727 O O . THR A 1 95 ? -10.966 -5.852 23.073 1.00 61.75 95 THR A O 1
ATOM 730 N N . GLU A 1 96 ? -9.071 -4.807 23.668 1.00 67.12 96 GLU A N 1
ATOM 731 C CA . GLU A 1 96 ? -9.322 -4.899 25.105 1.00 67.12 96 GLU A CA 1
ATOM 732 C C . GLU A 1 96 ? -9.683 -3.509 25.635 1.00 67.12 96 GLU A C 1
ATOM 734 O O . GLU A 1 96 ? -8.935 -2.556 25.389 1.00 67.12 96 GLU A O 1
ATOM 739 N N . PRO A 1 97 ? -10.817 -3.345 26.337 1.00 65.81 97 PRO A N 1
ATOM 740 C CA . PRO A 1 97 ? -11.089 -2.098 27.034 1.00 65.81 97 PRO A CA 1
ATOM 741 C C . PRO A 1 97 ? -10.029 -1.894 28.121 1.00 65.81 97 PRO A C 1
ATOM 743 O O . PRO A 1 97 ? -9.692 -2.824 28.854 1.00 65.81 97 PRO A O 1
ATOM 746 N N . LEU A 1 98 ? -9.503 -0.677 28.236 1.00 69.69 98 LEU A N 1
ATOM 747 C CA . LEU A 1 98 ? -8.649 -0.317 29.364 1.00 69.69 98 LEU A CA 1
ATOM 748 C C . LEU A 1 98 ? -9.551 -0.011 30.565 1.00 69.69 98 LEU A C 1
ATOM 750 O O . LEU A 1 98 ? -10.413 0.864 30.491 1.00 69.69 98 LEU A O 1
ATOM 754 N N . GLU A 1 99 ? -9.403 -0.770 31.657 1.00 68.31 99 GLU A N 1
ATOM 755 C CA . GLU A 1 99 ? -10.257 -0.614 32.841 1.00 68.31 99 GLU A CA 1
ATOM 756 C C . GLU A 1 99 ? -10.232 0.830 33.363 1.00 68.31 99 GLU A C 1
ATOM 758 O O . GLU A 1 99 ? -9.180 1.372 33.693 1.00 68.31 99 GLU A O 1
ATOM 763 N N . GLY A 1 100 ? -11.416 1.438 33.475 1.00 69.12 100 GLY A N 1
ATOM 764 C CA . GLY A 1 100 ? -11.577 2.795 34.003 1.00 69.12 100 GLY A CA 1
ATOM 765 C C . GLY A 1 100 ? -11.359 3.925 32.991 1.00 69.12 100 GLY A C 1
ATOM 766 O O . GLY A 1 100 ? -11.467 5.087 33.381 1.00 69.12 100 GLY A O 1
ATOM 767 N N . GLU A 1 101 ? -11.112 3.619 31.714 1.00 65.12 101 GLU A N 1
ATOM 768 C CA . GLU A 1 101 ? -10.900 4.609 30.653 1.00 65.12 101 GLU A CA 1
ATOM 769 C C . GLU A 1 101 ? -11.851 4.390 29.464 1.00 65.12 101 GLU A C 1
ATOM 771 O O . GLU A 1 101 ? -12.208 3.263 29.131 1.00 65.12 101 GLU A O 1
ATOM 776 N N . ASP A 1 102 ? -12.229 5.468 28.766 1.00 69.31 102 ASP A N 1
ATOM 777 C CA . ASP A 1 102 ? -12.939 5.400 27.474 1.00 69.31 102 ASP A CA 1
ATOM 778 C C . ASP A 1 102 ? -11.938 5.157 26.324 1.00 69.31 102 ASP A C 1
ATOM 780 O O . ASP A 1 102 ? -11.856 5.905 25.350 1.00 69.31 102 ASP A O 1
ATOM 784 N N . ARG A 1 103 ? -11.060 4.163 26.508 1.00 67.38 103 ARG A N 1
ATOM 785 C CA . ARG A 1 103 ? -9.962 3.823 25.594 1.00 67.38 103 ARG A CA 1
ATOM 786 C C . ARG A 1 103 ? -9.905 2.315 25.371 1.00 67.38 103 ARG A C 1
ATOM 788 O O . ARG A 1 103 ? -10.184 1.521 26.268 1.00 67.38 103 ARG A O 1
ATOM 795 N N . VAL A 1 104 ? -9.481 1.920 24.173 1.00 69.31 104 VAL A N 1
ATOM 796 C CA . VAL A 1 104 ? -9.268 0.517 23.800 1.00 69.31 104 VAL A CA 1
ATOM 797 C C . VAL A 1 104 ? -7.807 0.273 23.449 1.00 69.31 104 VAL A C 1
ATOM 799 O O . VAL A 1 104 ? -7.175 1.076 22.761 1.00 69.31 104 VAL A O 1
ATOM 802 N N . ARG A 1 105 ? -7.265 -0.855 23.908 1.00 71.12 105 ARG A N 1
ATOM 803 C CA . ARG A 1 105 ? -5.984 -1.381 23.446 1.00 71.12 105 ARG A CA 1
ATOM 804 C C . ARG A 1 105 ? -6.226 -2.244 22.221 1.00 71.12 105 ARG A C 1
ATOM 806 O O . ARG A 1 105 ? -7.007 -3.186 22.282 1.00 71.12 105 ARG A O 1
ATOM 813 N N . VAL A 1 106 ? -5.516 -1.937 21.143 1.00 68.44 106 VAL A N 1
ATOM 814 C CA . VAL A 1 106 ? -5.467 -2.759 19.934 1.00 68.44 106 VAL A CA 1
ATOM 815 C C . VAL A 1 106 ? -4.093 -3.407 19.853 1.00 68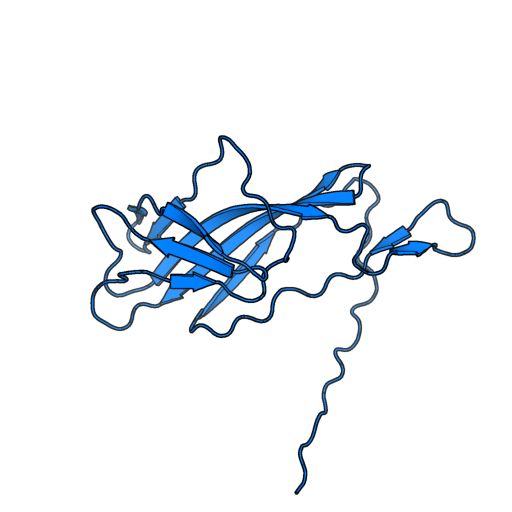.44 106 VAL A C 1
ATOM 817 O O . VAL A 1 106 ? -3.082 -2.704 19.799 1.00 68.44 106 VAL A O 1
ATOM 820 N N . SER A 1 107 ? -4.061 -4.734 19.807 1.00 64.94 107 SER A N 1
ATOM 821 C CA . SER A 1 107 ? -2.845 -5.491 19.510 1.00 64.94 107 SER A CA 1
ATOM 822 C C . SER A 1 107 ? -2.823 -5.853 18.029 1.00 64.94 107 SER A C 1
ATOM 824 O O . SER A 1 107 ? -3.758 -6.453 17.510 1.00 64.94 107 SER A O 1
ATOM 826 N N . TRP A 1 108 ? -1.753 -5.492 17.326 1.00 65.69 108 TRP A N 1
ATOM 827 C CA . TRP A 1 108 ? -1.565 -5.863 15.926 1.00 65.69 108 TRP A CA 1
ATOM 828 C C . TRP A 1 108 ? -0.143 -6.360 15.725 1.00 65.69 108 TRP A C 1
ATOM 830 O O . TRP A 1 108 ? 0.822 -5.623 15.930 1.00 65.69 108 TRP A O 1
ATOM 840 N N . THR A 1 109 ? -0.022 -7.623 15.332 1.00 62.94 109 THR A N 1
ATOM 841 C CA . THR A 1 109 ? 1.252 -8.194 14.910 1.00 62.94 10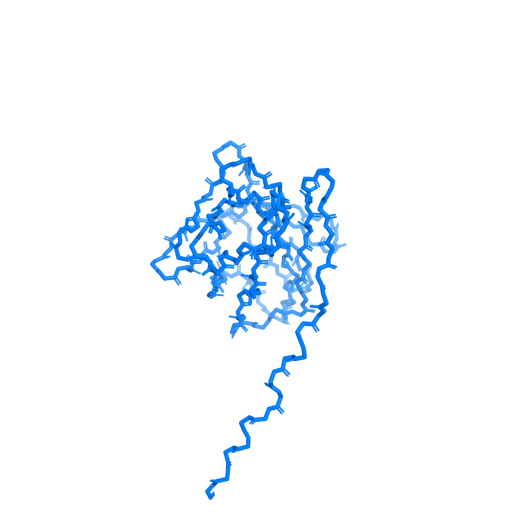9 THR A CA 1
ATOM 842 C C . THR A 1 109 ? 1.363 -8.033 13.409 1.00 62.94 109 THR A C 1
ATOM 844 O O . THR A 1 109 ? 0.439 -8.371 12.668 1.00 62.94 109 THR A O 1
ATOM 847 N N . LEU A 1 110 ? 2.504 -7.511 12.971 1.00 61.38 110 LEU A N 1
ATOM 848 C CA . LEU A 1 110 ? 2.771 -7.380 11.554 1.00 61.38 110 LEU A CA 1
ATOM 849 C C . LEU A 1 110 ? 2.782 -8.757 10.873 1.00 61.38 110 LEU A C 1
ATOM 851 O O . LEU A 1 110 ? 3.295 -9.719 11.447 1.00 61.38 110 LEU A O 1
ATOM 855 N N . PRO A 1 111 ? 2.266 -8.829 9.639 1.00 58.97 111 PRO A N 1
ATOM 856 C CA . PRO A 1 111 ? 2.413 -9.966 8.741 1.00 58.97 111 PRO A CA 1
ATOM 857 C C . PRO A 1 111 ? 3.794 -10.627 8.778 1.00 58.97 111 PRO A C 1
ATOM 859 O O . PRO A 1 111 ? 4.811 -9.958 8.595 1.00 58.97 111 PRO A O 1
ATOM 862 N N . GLY A 1 112 ? 3.838 -11.950 8.950 1.00 53.78 112 GLY A N 1
ATOM 863 C CA . GLY A 1 112 ? 5.058 -12.727 8.735 1.00 53.78 112 GLY A CA 1
ATOM 864 C C . GLY A 1 112 ? 5.321 -12.895 7.238 1.00 53.78 112 GLY A C 1
ATOM 865 O O . GLY A 1 112 ? 4.509 -13.496 6.537 1.00 53.78 112 GLY A O 1
ATOM 866 N N . TRP A 1 113 ? 6.441 -12.373 6.730 1.00 58.78 113 TRP A N 1
ATOM 867 C CA . TRP A 1 113 ? 6.791 -12.476 5.308 1.00 58.78 113 TRP A CA 1
ATOM 868 C C . TRP A 1 113 ? 7.687 -13.685 5.028 1.00 58.78 113 TRP A C 1
ATOM 870 O O . TRP A 1 113 ? 8.709 -13.875 5.681 1.00 58.78 113 TRP A O 1
ATOM 880 N N . SER A 1 114 ? 7.331 -14.476 4.015 1.00 47.91 114 SER A N 1
ATOM 881 C CA . SER A 1 114 ? 8.073 -15.670 3.578 1.00 47.91 114 SER A CA 1
ATOM 882 C C . SER A 1 114 ? 8.960 -15.448 2.341 1.00 47.91 114 SER A C 1
ATOM 884 O O . SER A 1 114 ? 9.585 -16.390 1.855 1.00 47.91 114 SER A O 1
ATOM 886 N N . ALA A 1 115 ? 9.041 -14.221 1.818 1.00 51.16 115 ALA A N 1
ATOM 887 C CA . ALA A 1 115 ? 9.828 -13.881 0.631 1.00 51.16 115 ALA A CA 1
ATOM 888 C C . ALA A 1 115 ? 11.125 -13.148 1.010 1.00 51.16 115 ALA A C 1
ATOM 890 O O . ALA A 1 115 ? 11.158 -12.464 2.028 1.00 51.16 115 ALA A O 1
ATOM 891 N N . GLY A 1 116 ? 12.175 -13.271 0.184 1.00 48.97 116 GLY A N 1
ATOM 892 C CA . GLY A 1 116 ? 13.504 -12.651 0.354 1.00 48.97 116 GLY A CA 1
ATOM 893 C C . GLY A 1 116 ? 13.509 -11.116 0.294 1.00 48.97 116 GLY A C 1
ATOM 894 O O . GLY A 1 116 ? 14.130 -10.516 -0.582 1.00 48.97 116 GLY A O 1
ATOM 895 N N . LEU A 1 117 ? 12.770 -10.490 1.203 1.00 56.56 117 LEU A N 1
ATOM 896 C CA . LEU A 1 117 ? 12.707 -9.059 1.444 1.00 56.56 117 LEU A CA 1
ATOM 897 C C . LEU A 1 117 ? 13.848 -8.701 2.399 1.00 56.56 117 LEU A C 1
ATOM 899 O O . LEU A 1 117 ? 13.896 -9.196 3.520 1.00 56.56 117 LEU A O 1
ATOM 903 N N . ASP A 1 118 ? 14.751 -7.822 1.966 1.00 52.09 118 ASP A N 1
ATOM 904 C CA . ASP A 1 118 ? 15.922 -7.396 2.756 1.00 52.09 118 ASP A CA 1
ATOM 905 C C . ASP A 1 118 ? 15.606 -6.197 3.677 1.00 52.09 118 ASP A C 1
ATOM 907 O O . ASP A 1 118 ? 16.495 -5.547 4.226 1.00 52.09 118 ASP A O 1
ATOM 911 N N . GLY A 1 119 ? 14.322 -5.886 3.858 1.00 50.59 119 GLY A N 1
ATOM 912 C CA . GLY A 1 119 ? 13.855 -4.840 4.753 1.00 50.59 119 GLY A CA 1
ATOM 913 C C . GLY A 1 119 ? 12.451 -4.381 4.396 1.00 50.59 119 GLY A C 1
ATOM 914 O O . GLY A 1 119 ? 12.119 -4.178 3.224 1.00 50.59 119 GLY A O 1
ATOM 915 N N . VAL A 1 120 ? 11.629 -4.188 5.421 1.00 51.72 120 VAL A N 1
ATOM 916 C CA . VAL A 1 120 ? 10.310 -3.580 5.280 1.00 51.72 120 VAL A CA 1
ATOM 917 C C . VAL A 1 120 ? 10.207 -2.429 6.257 1.00 51.72 120 VAL A C 1
ATOM 919 O O . VAL A 1 120 ? 10.516 -2.567 7.441 1.00 51.72 120 VAL A O 1
ATOM 922 N N . GLN A 1 121 ? 9.772 -1.292 5.734 1.00 55.22 121 GLN A N 1
ATOM 923 C CA . GLN A 1 121 ? 9.456 -0.114 6.516 1.00 55.22 121 GLN A CA 1
ATOM 924 C C . GLN A 1 121 ? 7.941 0.058 6.521 1.00 55.22 121 GLN A C 1
ATOM 926 O O . GLN A 1 121 ? 7.287 0.061 5.475 1.00 55.22 121 GLN A O 1
ATOM 931 N N . ILE A 1 122 ? 7.390 0.182 7.723 1.00 53.62 122 ILE A N 1
ATOM 932 C CA . ILE A 1 122 ? 5.974 0.446 7.948 1.00 53.62 122 ILE A CA 1
ATOM 933 C C . ILE A 1 122 ? 5.878 1.760 8.699 1.00 53.62 122 ILE A C 1
ATOM 935 O O . ILE A 1 122 ? 6.422 1.903 9.792 1.00 53.62 122 ILE A O 1
ATOM 939 N N . GLU A 1 123 ? 5.182 2.719 8.100 1.00 52.16 123 GLU A N 1
ATOM 940 C CA . GLU A 1 123 ? 4.934 4.016 8.716 1.00 52.16 123 GLU A CA 1
ATOM 941 C C . GLU A 1 123 ? 3.519 4.065 9.295 1.00 52.16 123 GLU A C 1
ATOM 943 O O . GLU A 1 123 ? 2.514 3.848 8.601 1.00 52.16 123 GLU A O 1
ATOM 948 N N . LEU A 1 124 ? 3.439 4.367 10.594 1.00 52.38 124 LEU A N 1
ATOM 949 C CA . LEU A 1 124 ? 2.204 4.429 11.370 1.00 52.38 124 LEU A CA 1
ATOM 950 C C . LEU A 1 124 ? 1.847 5.897 11.665 1.00 52.38 124 LEU A C 1
ATOM 952 O O . LEU A 1 124 ? 2.687 6.647 12.144 1.00 52.38 124 LEU A O 1
ATOM 956 N N . LEU A 1 125 ? 0.612 6.311 11.370 1.00 47.91 125 LEU A N 1
ATOM 957 C CA . LEU A 1 125 ? 0.078 7.662 11.613 1.00 47.91 125 LEU A CA 1
ATOM 958 C C . LEU A 1 125 ? -1.088 7.557 12.609 1.00 47.91 125 LEU A C 1
ATOM 960 O O . LEU A 1 125 ? -2.257 7.601 12.237 1.00 47.91 125 LEU A O 1
ATOM 964 N N . ALA A 1 126 ? -0.770 7.329 13.877 1.00 50.09 126 ALA A N 1
ATOM 965 C CA . ALA A 1 126 ? -1.790 7.086 14.889 1.00 50.09 126 ALA A CA 1
ATOM 966 C C . ALA A 1 126 ? -2.620 8.359 15.201 1.00 50.09 126 ALA A C 1
ATOM 968 O O . ALA A 1 126 ? -2.076 9.464 15.101 1.00 50.09 126 ALA A O 1
ATOM 969 N N . PRO A 1 127 ? -3.909 8.227 15.585 1.00 52.81 127 PRO A N 1
ATOM 970 C CA . PRO A 1 127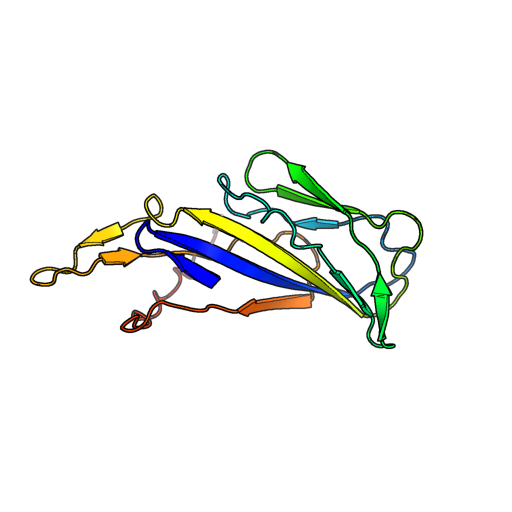 ? -4.737 9.344 16.039 1.00 52.81 127 PRO A CA 1
ATOM 971 C C . PRO A 1 127 ? -4.087 10.132 17.172 1.00 52.81 127 PRO A C 1
ATOM 973 O O . PRO A 1 127 ? -3.320 9.583 17.968 1.00 52.81 127 PRO A O 1
ATOM 976 N N . GLU A 1 128 ? -4.447 11.405 17.293 1.00 55.56 128 GLU A N 1
ATOM 977 C CA . GLU A 1 128 ? -4.035 12.227 18.428 1.00 55.56 128 GLU A CA 1
ATOM 978 C C . GLU A 1 128 ? -4.469 11.572 19.755 1.00 55.56 128 GLU A C 1
ATOM 980 O O . GLU A 1 128 ? -5.602 11.115 19.891 1.00 55.56 128 GLU A O 1
ATOM 985 N N . GLY A 1 129 ? -3.546 11.475 20.718 1.00 64.06 129 GLY A N 1
ATOM 986 C CA . GLY A 1 129 ? -3.763 10.760 21.984 1.00 64.06 129 GLY A CA 1
ATOM 987 C C . GLY A 1 129 ? -3.430 9.263 21.953 1.00 64.06 129 GLY A C 1
ATOM 988 O O . GLY A 1 129 ? -3.584 8.594 22.973 1.00 64.06 129 GLY A O 1
ATOM 989 N N . SER A 1 130 ? -2.949 8.734 20.824 1.00 62.41 130 SER A N 1
ATOM 990 C CA . SER A 1 130 ? -2.432 7.365 20.757 1.00 62.41 130 SER A CA 1
ATOM 991 C C . SER A 1 130 ? -1.096 7.241 21.481 1.00 62.41 130 SER A C 1
ATOM 993 O O . SER A 1 130 ? -0.180 8.035 21.268 1.00 62.41 130 SER A O 1
ATOM 995 N N . GLU A 1 131 ? -0.960 6.190 22.279 1.00 63.97 131 GLU A N 1
ATOM 996 C CA . GLU A 1 131 ? 0.271 5.858 22.989 1.00 63.97 131 GLU A CA 1
ATOM 997 C C . GLU A 1 131 ? 0.755 4.479 22.539 1.00 63.97 131 GLU A C 1
ATOM 999 O O . GLU A 1 131 ? -0.041 3.555 22.352 1.00 63.97 131 GLU A O 1
ATOM 1004 N N . MET A 1 132 ? 2.069 4.321 22.351 1.00 64.25 132 MET A N 1
ATOM 1005 C CA . MET A 1 132 ? 2.629 2.989 22.137 1.00 64.25 132 MET A CA 1
ATOM 1006 C C . MET A 1 132 ? 2.547 2.208 23.447 1.00 64.25 132 MET A C 1
ATOM 1008 O O . MET A 1 132 ? 3.141 2.601 24.451 1.00 64.25 132 MET A O 1
ATOM 1012 N N . GLY A 1 133 ? 1.810 1.096 23.427 1.00 63.50 133 GLY A N 1
ATOM 1013 C CA . GLY A 1 133 ? 1.775 0.156 24.540 1.00 63.50 133 GLY A CA 1
ATOM 1014 C C . GLY A 1 133 ? 3.141 -0.502 24.778 1.00 63.50 133 GLY A C 1
ATOM 1015 O O . GLY A 1 133 ? 4.020 -0.446 23.910 1.00 63.50 133 GLY A O 1
ATOM 1016 N N . PRO A 1 134 ? 3.340 -1.144 25.942 1.00 64.56 134 PRO A N 1
ATOM 1017 C CA . PRO A 1 134 ? 4.547 -1.916 26.195 1.00 64.56 134 PRO A CA 1
ATOM 1018 C C . PRO A 1 134 ? 4.731 -2.947 25.082 1.00 64.56 134 PRO A C 1
ATOM 1020 O O . PRO A 1 134 ? 3.782 -3.623 24.679 1.00 64.56 134 PRO A O 1
ATOM 1023 N N . ARG A 1 135 ? 5.959 -3.056 24.568 1.00 54.81 135 ARG A N 1
ATOM 1024 C CA . ARG A 1 135 ? 6.310 -4.103 23.612 1.00 54.81 135 ARG A CA 1
ATOM 1025 C C . ARG A 1 135 ? 6.045 -5.440 24.298 1.00 54.81 135 ARG A C 1
ATOM 1027 O O . ARG A 1 135 ? 6.693 -5.734 25.298 1.00 54.81 135 ARG A O 1
ATOM 1034 N N . ALA A 1 136 ? 5.105 -6.227 23.781 1.00 55.56 136 ALA A N 1
ATOM 1035 C CA . ALA A 1 136 ? 4.988 -7.615 24.199 1.00 55.56 136 ALA A CA 1
ATOM 1036 C C . ALA A 1 136 ? 6.333 -8.287 23.893 1.00 55.56 136 ALA A C 1
ATOM 1038 O O . ALA A 1 136 ? 6.806 -8.227 22.752 1.00 55.56 136 ALA A O 1
ATOM 1039 N N . GLU A 1 137 ? 6.983 -8.850 24.911 1.00 43.38 137 GLU A N 1
ATOM 1040 C CA . GLU A 1 137 ? 8.112 -9.749 24.699 1.00 43.38 137 GLU A CA 1
ATOM 1041 C C . GLU A 1 137 ? 7.585 -10.875 23.811 1.00 43.38 137 GLU A C 1
ATOM 1043 O O . GLU A 1 137 ? 6.710 -11.640 24.208 1.00 43.38 137 GLU A O 1
ATOM 1048 N N . SER A 1 138 ? 7.998 -10.873 22.543 1.00 46.88 138 SER A N 1
ATOM 1049 C CA . SER A 1 138 ? 7.601 -11.910 21.603 1.00 46.88 138 SER A CA 1
ATOM 1050 C C . SER A 1 138 ? 8.090 -13.229 22.171 1.00 46.88 138 SER A C 1
ATOM 1052 O O . SER A 1 138 ? 9.291 -13.363 22.415 1.00 46.88 138 SER A O 1
ATOM 1054 N N . ASP A 1 139 ? 7.155 -14.149 22.394 1.00 40.84 139 ASP A N 1
ATOM 1055 C CA . ASP A 1 139 ? 7.405 -15.503 22.868 1.00 40.84 139 ASP A CA 1
ATOM 1056 C C . ASP A 1 139 ? 8.475 -16.145 21.976 1.00 40.84 139 ASP A C 1
ATOM 1058 O O . ASP A 1 139 ? 8.247 -16.536 20.829 1.00 40.84 139 ASP A O 1
ATOM 1062 N N . SER A 1 140 ? 9.706 -16.090 22.470 1.00 43.25 140 SER A N 1
ATOM 1063 C CA . SER A 1 140 ? 10.896 -16.596 21.814 1.00 43.25 140 SER A CA 1
ATOM 1064 C C . SER A 1 140 ? 11.138 -17.960 22.427 1.00 43.25 140 SER A C 1
ATOM 1066 O O . SER A 1 140 ? 11.722 -18.043 23.502 1.00 43.25 140 SER A O 1
ATOM 1068 N N . GLY A 1 141 ? 10.671 -19.019 21.766 1.00 38.12 141 GLY A N 1
ATOM 1069 C CA . GLY A 1 141 ? 10.993 -20.382 22.183 1.00 38.12 141 GLY A CA 1
ATOM 1070 C C . GLY A 1 141 ? 9.930 -21.420 21.860 1.00 38.12 141 GLY A C 1
ATOM 1071 O O . GLY A 1 141 ? 9.313 -21.967 22.763 1.00 38.12 141 GLY A O 1
ATOM 1072 N N . ALA A 1 142 ? 9.781 -21.771 20.584 1.00 33.50 142 ALA A N 1
ATOM 1073 C CA . ALA A 1 142 ? 9.475 -23.159 20.253 1.00 33.50 142 ALA A CA 1
ATOM 1074 C C . ALA A 1 142 ? 10.797 -23.828 19.857 1.00 33.50 142 ALA A C 1
ATOM 1076 O O . ALA A 1 142 ? 11.138 -23.919 18.677 1.00 33.50 142 ALA A O 1
ATOM 1077 N N . GLU A 1 143 ? 11.580 -24.227 20.863 1.00 36.09 143 GLU A N 1
ATOM 1078 C CA . GLU A 1 143 ? 12.556 -25.301 20.694 1.00 36.09 143 GLU A CA 1
ATOM 1079 C C . GLU A 1 143 ? 11.765 -26.549 20.285 1.00 36.09 143 GLU A C 1
ATOM 1081 O O . GLU A 1 143 ? 11.004 -27.110 21.070 1.00 36.09 143 GLU A O 1
ATOM 1086 N N . LEU A 1 144 ? 11.883 -26.941 19.017 1.00 38.88 144 LEU A N 1
ATOM 1087 C CA . LEU A 1 144 ? 11.514 -28.282 18.588 1.00 38.88 144 LEU A CA 1
ATOM 1088 C C . LEU A 1 144 ? 12.687 -29.193 18.955 1.00 38.88 144 LEU A C 1
ATOM 1090 O O . LEU A 1 144 ? 13.625 -29.348 18.174 1.00 38.88 144 LEU A O 1
ATOM 1094 N N . GLU A 1 145 ? 12.651 -29.736 20.170 1.00 38.66 145 GLU A N 1
ATOM 1095 C CA . GLU A 1 145 ? 13.383 -30.955 20.504 1.00 38.66 145 GLU A CA 1
ATOM 1096 C C . GLU A 1 145 ? 12.560 -32.165 20.040 1.00 38.66 145 GLU A C 1
ATOM 1098 O O . GLU A 1 145 ? 11.468 -32.403 20.554 1.00 38.66 145 GLU A O 1
ATOM 1103 N N . GLU A 1 146 ? 13.106 -32.934 19.096 1.00 39.44 146 GLU A N 1
ATOM 1104 C CA . GLU A 1 146 ? 12.999 -34.403 19.060 1.00 39.44 146 GLU A CA 1
ATOM 1105 C C . GLU A 1 146 ? 14.347 -35.008 18.649 1.00 39.44 146 GLU A C 1
ATOM 1107 O O . GLU A 1 146 ? 14.961 -34.505 17.676 1.00 39.44 146 GLU A O 1
#

Secondary structure (DSSP, 8-state):
-EEPTT-EEEEEEEEEEEEEEEE--EEEE-S--TT-EEPTT---EEEETT--EE--EEEEETTTEEEEE-SS---EEEEEEEEEEEEEESTTS-EEEPTTSS-EEE--------S-EEEEEEE-BPPTT--PPPPP----------

Sequence (146 aa):
MEIGPDAMARVTLQASVRIHGGWLEGLELAGLDEDLALVEGVEPWAMDEGGARYRPRLTLRDGGRVQIDFPGRSPRRGTVTIGFVYQTSLAHRGTEPLEGEDRVRVSWTLPGWSAGLDGVQIELLAPEGSEMGPRAESDSGAELEE

Radius of gyration: 17.72 Å; chains: 1; bounding box: 35×47×54 Å

pLDDT: mean 74.98, std 17.11, range [33.5, 95.88]